Protein AF-A0A1M6A4P4-F1 (afdb_monomer)

Foldseek 3Di:
DDDDPPPDPDPVAFDADPDPPDRWTFHQDVVVVRFGATPPPRDTDD

pLDDT: mean 75.76, std 13.97, range [48.12, 90.06]

Mean predicted aligned error: 10.28 Å

Radius of gyration: 13.96 Å; Cα contacts (8 Å, |Δi|>4): 60; chains: 1; bounding box: 22×19×49 Å

Sequence (46 aa):
MEEKQTYREVMPGELPCEKPDCDGVMVVDPDNSYKLTCDKCGHIKE

Structure (mmCIF, N/CA/C/O backbone):
data_AF-A0A1M6A4P4-F1
#
_entry.id   AF-A0A1M6A4P4-F1
#
loop_
_atom_site.group_PDB
_atom_site.id
_atom_site.type_symbol
_atom_site.label_atom_id
_atom_site.label_alt_id
_atom_site.label_comp_id
_atom_site.label_asym_id
_atom_site.label_entity_id
_atom_site.label_seq_id
_atom_site.pdbx_PDB_ins_code
_atom_site.Cartn_x
_atom_site.Cartn_y
_atom_site.Cartn_z
_atom_site.occupancy
_atom_site.B_iso_or_equiv
_atom_site.auth_seq_id
_atom_site.auth_comp_id
_atom_site.auth_asym_id
_atom_site.auth_atom_id
_atom_site.pdbx_PDB_model_num
ATOM 1 N N . MET A 1 1 ? -4.992 -9.241 33.762 1.00 49.28 1 MET A N 1
ATOM 2 C CA . MET A 1 1 ? -4.476 -9.894 32.543 1.00 49.28 1 MET A CA 1
ATOM 3 C C . MET A 1 1 ? -4.605 -8.849 31.454 1.00 49.28 1 MET A C 1
ATOM 5 O O . MET A 1 1 ? -5.704 -8.645 30.971 1.00 49.28 1 MET A O 1
ATOM 9 N N . GLU A 1 2 ? -3.550 -8.069 31.222 1.00 52.97 2 GLU A N 1
ATOM 10 C CA . GLU A 1 2 ? -3.571 -6.951 30.270 1.00 52.97 2 GLU A CA 1
ATOM 11 C C . GLU A 1 2 ? -3.287 -7.461 28.856 1.00 52.97 2 GLU A C 1
ATOM 13 O O . GLU A 1 2 ? -2.374 -8.260 28.631 1.00 52.97 2 GLU A O 1
ATOM 18 N 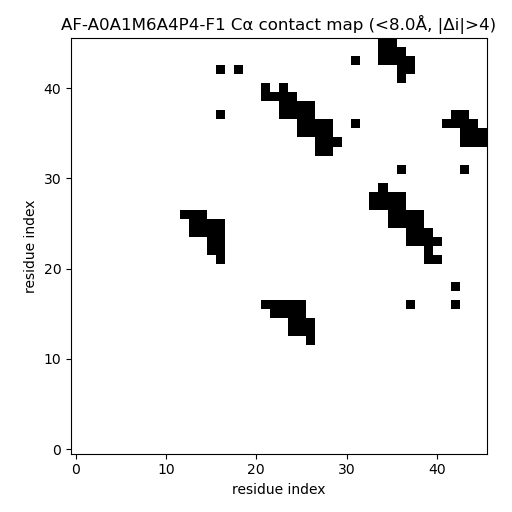N . GLU A 1 3 ? -4.139 -7.046 27.927 1.00 56.53 3 GLU A N 1
ATOM 19 C CA . GLU A 1 3 ? -4.198 -7.514 26.550 1.00 56.53 3 GLU A CA 1
ATOM 20 C C . GLU A 1 3 ? -2.966 -7.035 25.771 1.00 56.53 3 GLU A C 1
ATOM 22 O O . GLU A 1 3 ? -2.670 -5.843 25.683 1.00 56.53 3 GLU A O 1
ATOM 27 N N . LYS A 1 4 ? -2.209 -7.988 25.220 1.00 56.56 4 LYS A N 1
ATOM 28 C CA . LY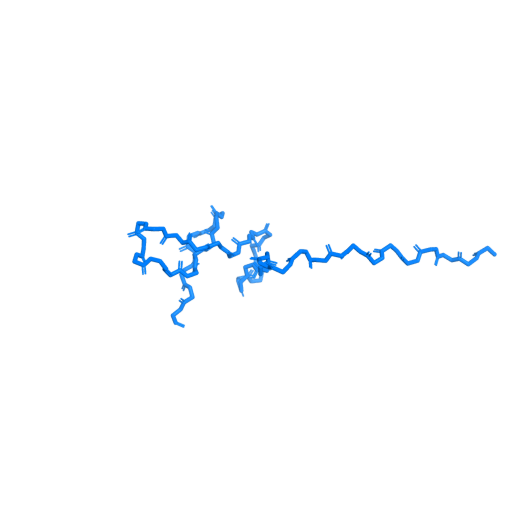S A 1 4 ? -1.020 -7.712 24.412 1.00 56.56 4 LYS A CA 1
ATOM 29 C C . LYS A 1 4 ? -1.462 -7.076 23.096 1.00 56.56 4 LYS A C 1
ATOM 31 O O . LYS A 1 4 ? -1.954 -7.771 22.213 1.00 56.56 4 LYS A O 1
ATOM 36 N N . GLN A 1 5 ? -1.264 -5.769 22.960 1.00 57.09 5 GLN A N 1
ATOM 37 C CA . GLN A 1 5 ? -1.404 -5.068 21.686 1.00 57.09 5 GLN A CA 1
ATOM 38 C C . GLN A 1 5 ? -0.345 -5.614 20.720 1.00 57.09 5 GLN A C 1
ATOM 40 O O . GLN A 1 5 ? 0.845 -5.330 20.853 1.00 57.09 5 GLN A O 1
ATOM 45 N N . THR A 1 6 ? -0.757 -6.455 19.774 1.00 55.62 6 THR A N 1
ATOM 46 C CA . THR A 1 6 ? 0.117 -6.963 18.714 1.00 55.62 6 THR A CA 1
ATOM 47 C C . THR A 1 6 ? 0.294 -5.865 17.672 1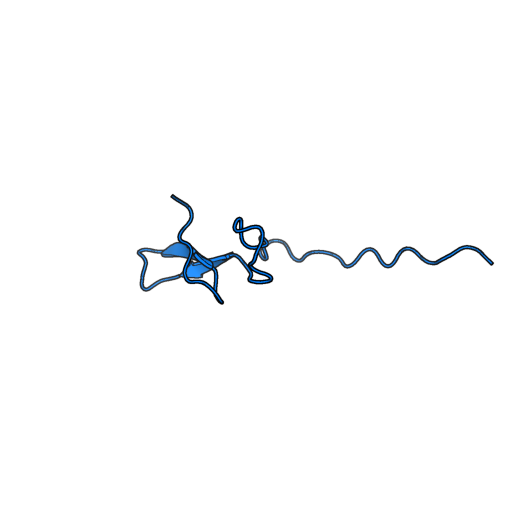.00 55.62 6 THR A C 1
ATOM 49 O O . THR A 1 6 ? -0.425 -5.818 16.674 1.00 55.62 6 THR A O 1
ATOM 52 N N . TYR A 1 7 ? 1.220 -4.943 17.930 1.00 59.44 7 TYR A N 1
ATOM 53 C CA . TYR A 1 7 ? 1.663 -3.972 16.935 1.00 59.44 7 TYR A CA 1
ATOM 54 C C . TYR A 1 7 ? 2.397 -4.753 15.838 1.00 59.44 7 TYR A C 1
ATOM 56 O O . TYR A 1 7 ? 3.552 -5.139 16.000 1.00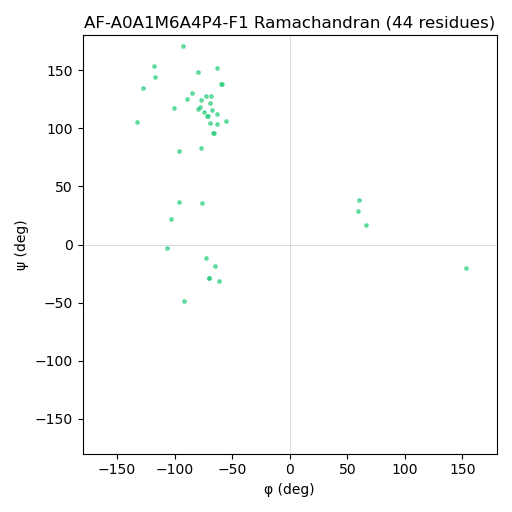 59.44 7 TYR A O 1
ATOM 64 N N . ARG A 1 8 ? 1.692 -5.096 14.755 1.00 62.59 8 ARG A N 1
ATOM 65 C CA . ARG A 1 8 ? 2.317 -5.696 13.577 1.00 62.59 8 ARG A CA 1
ATOM 66 C C . ARG A 1 8 ? 3.113 -4.585 12.903 1.00 62.59 8 ARG A C 1
ATOM 68 O O . ARG A 1 8 ? 2.526 -3.632 12.401 1.00 62.59 8 ARG A O 1
ATOM 75 N N . GLU A 1 9 ? 4.434 -4.692 12.955 1.00 53.22 9 GLU A N 1
ATOM 76 C CA . GLU A 1 9 ? 5.353 -3.798 12.257 1.00 53.22 9 GLU A CA 1
ATOM 77 C C . GLU A 1 9 ? 4.997 -3.813 10.765 1.00 53.22 9 GLU A C 1
ATOM 79 O O . GLU A 1 9 ? 5.184 -4.814 10.073 1.00 53.22 9 GLU A O 1
ATOM 84 N N . VAL A 1 10 ? 4.389 -2.727 10.287 1.00 55.09 10 VAL A N 1
ATOM 85 C CA . VAL A 1 10 ? 4.087 -2.543 8.868 1.00 55.09 10 VAL A CA 1
ATOM 86 C C . VAL A 1 10 ? 5.433 -2.313 8.196 1.00 55.09 10 VAL A C 1
ATOM 88 O O . VAL A 1 10 ? 6.101 -1.316 8.477 1.00 55.09 10 VAL A O 1
ATOM 91 N N . MET A 1 11 ? 5.885 -3.272 7.386 1.00 54.09 11 MET A N 1
ATOM 92 C CA . MET A 1 11 ? 7.146 -3.130 6.666 1.00 54.09 11 MET A CA 1
ATOM 93 C C . MET A 1 11 ? 7.069 -1.874 5.781 1.00 54.09 11 MET A C 1
ATOM 95 O O . MET A 1 11 ? 6.022 -1.619 5.177 1.00 54.09 11 MET A O 1
ATOM 99 N N . PRO A 1 12 ? 8.137 -1.057 5.715 1.00 48.12 12 PRO A N 1
ATOM 100 C CA . PRO A 1 12 ? 8.130 0.191 4.962 1.00 48.12 12 PRO A C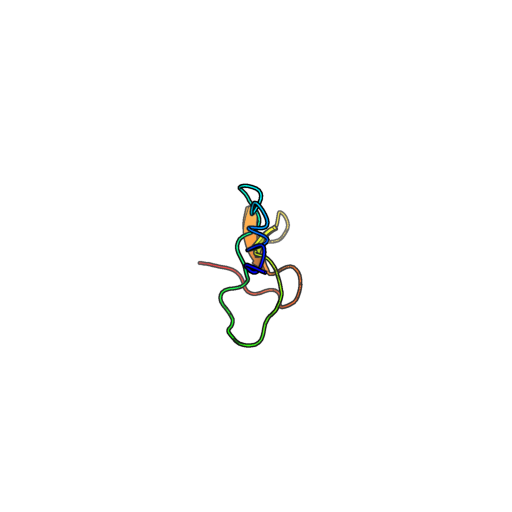A 1
ATOM 101 C C . PRO A 1 12 ? 7.989 -0.128 3.469 1.00 48.12 12 PRO A C 1
ATOM 103 O O . PRO A 1 12 ? 8.964 -0.456 2.801 1.00 48.12 12 PRO A O 1
ATOM 106 N N . GLY A 1 13 ? 6.757 -0.086 2.961 1.00 55.56 13 GLY A N 1
ATOM 107 C CA . GLY A 1 13 ? 6.452 -0.396 1.564 1.00 55.56 13 GLY A CA 1
ATOM 108 C C . GLY A 1 13 ? 5.041 -0.920 1.302 1.00 55.56 13 GLY A C 1
ATOM 109 O O . GLY A 1 13 ? 4.577 -0.805 0.174 1.00 55.56 13 GLY A O 1
ATOM 110 N N . GLU A 1 14 ? 4.332 -1.440 2.308 1.00 60.78 14 GLU A N 1
ATOM 111 C CA . GLU A 1 14 ? 2.967 -1.964 2.132 1.00 60.78 14 GLU A CA 1
ATOM 112 C C . GLU A 1 14 ? 1.933 -0.894 2.512 1.00 60.78 14 GLU A C 1
ATOM 114 O O . GLU A 1 14 ? 1.404 -0.869 3.624 1.00 60.78 14 GLU A O 1
ATOM 119 N N . LEU A 1 15 ? 1.668 0.041 1.595 1.00 76.31 15 LEU A N 1
ATOM 120 C CA . LEU A 1 15 ? 0.556 0.980 1.757 1.00 76.31 15 LEU A CA 1
ATOM 121 C C . LEU A 1 15 ? -0.762 0.224 1.537 1.00 76.31 15 LEU A C 1
ATOM 123 O O . LEU A 1 15 ? -0.901 -0.417 0.501 1.00 76.31 15 LEU A O 1
ATOM 127 N N . PRO A 1 16 ? -1.749 0.285 2.443 1.00 82.94 16 PRO A N 1
ATOM 128 C CA . PRO A 1 16 ? -3.068 -0.272 2.162 1.00 82.94 16 PRO A CA 1
ATOM 129 C C . PRO A 1 16 ? -3.718 0.470 0.987 1.00 82.94 16 PRO A C 1
ATOM 131 O O . PRO A 1 16 ? -3.432 1.645 0.740 1.00 82.94 16 PRO A O 1
ATOM 134 N N . CYS A 1 17 ? -4.585 -0.218 0.247 1.00 85.06 17 CYS A N 1
ATOM 135 C CA . CYS A 1 17 ? -5.336 0.392 -0.842 1.00 85.06 17 CYS A CA 1
ATOM 136 C C . CYS A 1 17 ? -6.199 1.5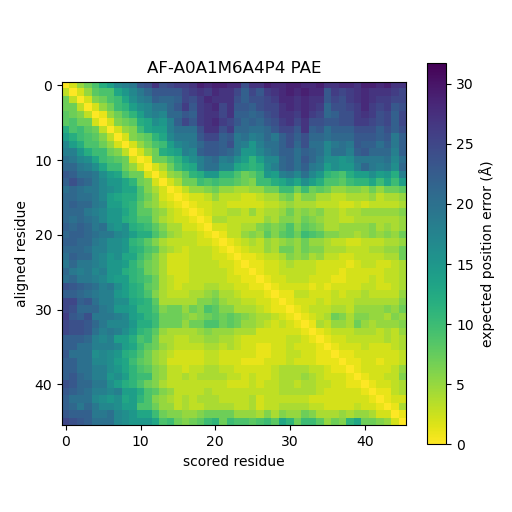53 -0.329 1.00 85.06 17 CYS A C 1
ATOM 138 O O . CYS A 1 17 ? -6.853 1.445 0.703 1.00 85.06 17 CYS A O 1
ATOM 140 N N . GLU A 1 18 ? -6.244 2.655 -1.079 1.00 83.19 18 GLU A N 1
ATOM 141 C CA . GLU A 1 18 ? -7.047 3.836 -0.726 1.00 83.19 18 GLU A CA 1
ATOM 142 C C . GLU A 1 18 ? -8.555 3.617 -0.924 1.00 83.19 18 GLU A C 1
ATOM 144 O O . GLU A 1 18 ? -9.368 4.418 -0.460 1.00 83.19 18 GLU A O 1
ATOM 149 N N . LYS A 1 19 ? -8.957 2.527 -1.592 1.00 85.06 19 LYS A N 1
ATOM 150 C CA . LYS A 1 19 ? -10.372 2.186 -1.731 1.00 85.06 19 LYS A CA 1
ATOM 151 C C . LYS A 1 19 ? -10.906 1.581 -0.425 1.00 85.06 19 LYS A C 1
ATOM 153 O O . LYS A 1 19 ? -10.400 0.544 -0.005 1.00 85.06 19 LYS A O 1
ATOM 158 N N . PRO A 1 20 ? -11.983 2.146 0.156 1.00 77.62 20 PRO A N 1
ATOM 159 C CA . PRO A 1 20 ? -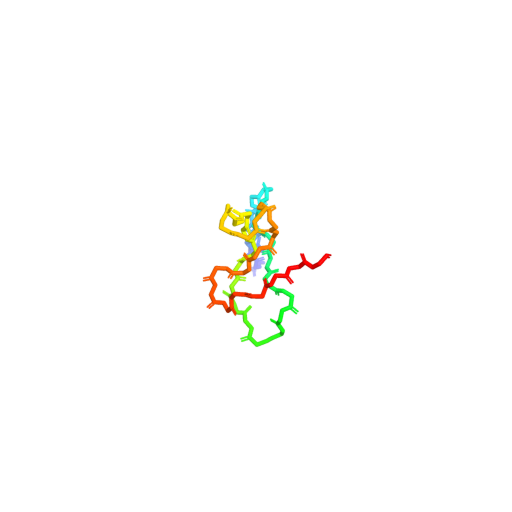12.545 1.688 1.431 1.00 77.62 20 PRO A CA 1
ATOM 160 C C . PRO A 1 20 ? -13.118 0.260 1.389 1.00 77.62 20 PRO A C 1
ATOM 162 O O . PRO A 1 20 ? -13.253 -0.362 2.433 1.00 77.62 20 PRO A O 1
ATOM 165 N N . ASP A 1 21 ? -13.401 -0.269 0.194 1.00 85.44 21 ASP A N 1
ATOM 166 C CA . ASP A 1 21 ? -13.880 -1.640 -0.054 1.00 85.44 21 ASP A CA 1
ATOM 167 C C . ASP A 1 21 ? -12.771 -2.574 -0.585 1.00 85.44 21 ASP A C 1
ATOM 169 O O . ASP A 1 21 ? -13.040 -3.567 -1.264 1.00 85.44 21 ASP A O 1
ATOM 173 N N . CYS A 1 22 ? -11.497 -2.241 -0.356 1.00 82.75 22 CYS A N 1
ATOM 174 C CA . CYS A 1 22 ? -10.381 -3.029 -0.865 1.00 82.75 22 CYS A CA 1
ATOM 175 C C . CYS A 1 22 ? -9.325 -3.311 0.209 1.00 82.75 22 CYS A C 1
ATOM 177 O O . CYS A 1 22 ? -8.467 -2.479 0.481 1.00 82.75 22 CYS A O 1
ATOM 179 N N . ASP A 1 23 ? -9.282 -4.551 0.703 1.00 84.94 23 ASP A N 1
ATOM 180 C CA . ASP A 1 23 ? -8.194 -5.090 1.542 1.00 84.94 23 ASP A CA 1
ATOM 181 C C . ASP A 1 23 ? -6.934 -5.442 0.727 1.00 84.94 23 ASP A C 1
ATOM 183 O O . ASP A 1 23 ? -6.300 -6.487 0.924 1.00 84.94 23 ASP A O 1
ATOM 187 N N . GLY A 1 24 ? -6.646 -4.643 -0.295 1.00 86.75 24 GLY A N 1
ATOM 188 C CA . GLY A 1 24 ? -5.455 -4.779 -1.125 1.00 86.75 24 GLY A CA 1
ATOM 189 C C . GLY A 1 24 ? -4.324 -3.909 -0.602 1.00 86.75 24 GLY A C 1
ATOM 190 O O . GLY A 1 24 ? -4.528 -3.048 0.256 1.00 86.75 24 GLY A O 1
ATOM 191 N N . VAL A 1 25 ? -3.143 -4.101 -1.166 1.00 86.88 25 VAL A N 1
ATOM 192 C CA . VAL A 1 25 ? -1.974 -3.265 -0.903 1.00 86.88 25 VAL A CA 1
ATOM 193 C C . VAL A 1 25 ? -1.547 -2.566 -2.185 1.00 86.88 25 VAL A C 1
ATOM 195 O O . VAL A 1 25 ? -1.676 -3.087 -3.290 1.00 86.88 25 VAL A O 1
ATOM 198 N N . MET A 1 26 ? -1.087 -1.335 -2.041 1.00 86.81 26 MET A N 1
ATOM 199 C CA . MET A 1 26 ? -0.511 -0.526 -3.096 1.00 86.81 26 MET A CA 1
ATOM 200 C C . MET A 1 26 ? 0.934 -0.970 -3.293 1.00 86.81 26 MET A C 1
ATOM 202 O O . MET A 1 26 ? 1.761 -0.834 -2.392 1.00 86.81 26 MET A O 1
ATOM 206 N N . VAL A 1 27 ? 1.230 -1.485 -4.479 1.00 87.00 27 VAL A N 1
ATOM 207 C CA . VAL A 1 27 ? 2.564 -1.916 -4.898 1.00 87.00 27 VAL A CA 1
ATOM 208 C C . VAL A 1 27 ? 3.015 -1.082 -6.089 1.00 87.00 27 VAL A C 1
ATOM 210 O O . VAL A 1 27 ? 2.198 -0.545 -6.830 1.00 87.00 27 VAL A O 1
ATOM 213 N N . VAL A 1 28 ? 4.322 -0.924 -6.277 1.00 86.00 28 VAL A N 1
ATOM 214 C CA . VAL A 1 28 ? 4.843 -0.251 -7.473 1.00 86.00 28 VAL A CA 1
ATOM 215 C C . VAL A 1 28 ? 4.695 -1.198 -8.655 1.00 86.00 28 VAL A C 1
ATOM 217 O O . VAL A 1 28 ? 5.348 -2.240 -8.698 1.00 86.00 28 VAL A O 1
ATOM 220 N N . ASP A 1 29 ? 3.843 -0.829 -9.603 1.00 85.81 29 ASP A N 1
ATOM 221 C CA . ASP A 1 29 ? 3.505 -1.671 -10.741 1.00 85.81 29 ASP A CA 1
ATOM 222 C C . ASP A 1 29 ? 4.289 -1.232 -11.993 1.00 85.81 29 ASP A C 1
ATOM 224 O O . ASP A 1 29 ? 4.161 -0.081 -12.433 1.00 85.81 29 ASP A O 1
ATOM 228 N N . PRO A 1 30 ? 5.153 -2.102 -12.551 1.00 84.88 30 PRO A N 1
ATOM 229 C CA . PRO A 1 30 ? 5.998 -1.753 -13.690 1.00 84.88 30 PRO A CA 1
ATOM 230 C C . PRO A 1 30 ? 5.201 -1.584 -14.990 1.00 84.88 30 PRO A C 1
ATOM 232 O O . PRO A 1 30 ? 5.596 -0.776 -15.832 1.00 84.88 30 PRO A O 1
ATOM 235 N N . ASP A 1 31 ? 4.069 -2.274 -15.141 1.00 86.19 31 ASP A N 1
ATOM 236 C CA . ASP A 1 31 ? 3.196 -2.161 -16.313 1.00 86.19 31 ASP A CA 1
ATOM 237 C C . ASP A 1 31 ? 2.472 -0.804 -16.345 1.00 86.19 31 ASP A C 1
ATOM 239 O O . ASP A 1 31 ? 2.227 -0.236 -17.412 1.00 86.19 31 ASP A O 1
ATOM 243 N N . ASN A 1 32 ? 2.232 -0.211 -15.174 1.00 80.88 32 ASN A N 1
ATOM 244 C CA . ASN A 1 32 ? 1.631 1.111 -15.014 1.00 80.88 32 ASN A CA 1
ATOM 245 C C . ASN A 1 32 ? 2.664 2.233 -14.833 1.00 80.88 32 ASN A C 1
ATOM 247 O O . ASN A 1 32 ? 2.418 3.199 -14.112 1.00 80.88 32 ASN A O 1
ATOM 251 N N . SER A 1 33 ? 3.814 2.153 -15.512 1.00 85.62 33 SER A N 1
ATOM 252 C CA . SER A 1 33 ? 4.874 3.180 -15.450 1.00 85.62 33 SER A CA 1
ATOM 253 C C . SER A 1 33 ? 5.448 3.395 -14.041 1.00 85.62 33 SER A C 1
ATOM 255 O O . SER A 1 33 ? 5.740 4.530 -13.664 1.00 85.62 33 SER A O 1
ATOM 257 N N . TYR A 1 34 ? 5.609 2.322 -13.258 1.00 84.38 34 TYR A N 1
ATOM 258 C CA . TYR A 1 34 ? 6.073 2.373 -11.863 1.00 84.38 34 TYR A CA 1
ATOM 259 C C . TYR A 1 34 ? 5.171 3.214 -10.946 1.00 84.38 34 TYR A C 1
ATOM 261 O O . TYR A 1 34 ? 5.629 3.789 -9.956 1.00 84.38 34 TYR A O 1
ATOM 269 N N . LYS A 1 35 ? 3.874 3.288 -11.257 1.00 85.25 35 LYS A N 1
ATOM 270 C CA . LYS A 1 35 ? 2.887 3.915 -10.377 1.00 85.25 35 LYS A CA 1
ATOM 271 C C . LYS A 1 35 ? 2.482 2.964 -9.258 1.00 85.25 35 LYS A C 1
ATOM 273 O O . LYS A 1 35 ? 2.429 1.746 -9.441 1.00 85.25 35 LYS A O 1
ATOM 278 N N . LEU A 1 36 ? 2.158 3.537 -8.101 1.00 86.75 36 LEU A N 1
ATOM 279 C CA . LEU A 1 36 ? 1.539 2.803 -7.003 1.00 86.75 36 LEU A CA 1
ATOM 280 C C . LEU A 1 36 ? 0.172 2.307 -7.466 1.00 86.75 36 LEU A C 1
ATOM 282 O O . LEU A 1 36 ? -0.735 3.102 -7.690 1.00 86.75 36 LEU A O 1
ATOM 286 N N . THR A 1 37 ? 0.035 0.998 -7.602 1.00 87.50 37 THR A N 1
ATOM 287 C CA . THR A 1 37 ? -1.173 0.333 -8.073 1.00 87.50 37 THR A CA 1
ATOM 288 C C . THR A 1 37 ? -1.570 -0.734 -7.070 1.00 87.50 37 THR A C 1
ATOM 290 O O . THR A 1 37 ? -0.730 -1.474 -6.566 1.00 87.50 37 THR A O 1
ATOM 293 N N . CYS A 1 38 ? -2.852 -0.803 -6.734 1.00 90.06 38 CYS A N 1
ATOM 294 C CA . CYS A 1 38 ? -3.352 -1.837 -5.845 1.00 90.06 38 CYS A CA 1
ATOM 295 C C . CYS A 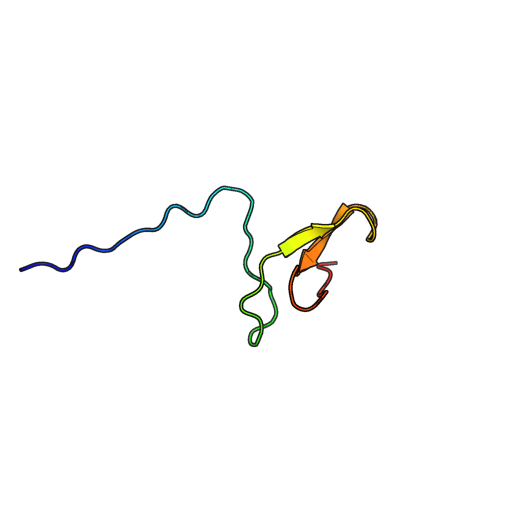1 38 ? -3.284 -3.216 -6.510 1.00 90.06 38 CYS A C 1
ATOM 297 O O . CYS A 1 38 ? -3.872 -3.400 -7.577 1.00 90.06 38 CYS A O 1
ATOM 299 N N . ASP A 1 39 ? -2.675 -4.189 -5.831 1.00 87.31 39 ASP A N 1
ATOM 300 C CA . ASP A 1 39 ? -2.526 -5.569 -6.313 1.00 87.31 39 ASP A CA 1
ATOM 301 C C . ASP A 1 39 ? -3.872 -6.279 -6.553 1.00 87.31 39 ASP A C 1
ATOM 303 O O . ASP A 1 39 ? -3.993 -7.107 -7.454 1.00 87.31 39 ASP A O 1
ATOM 307 N N . LYS A 1 40 ? -4.906 -5.937 -5.770 1.00 88.00 40 LYS A N 1
ATOM 308 C CA . LYS A 1 40 ? -6.224 -6.586 -5.848 1.00 88.00 40 LYS A CA 1
ATOM 309 C C . LYS A 1 40 ? -7.206 -5.903 -6.784 1.00 88.00 40 LYS A C 1
ATOM 311 O O . LYS A 1 40 ? -7.889 -6.574 -7.551 1.00 88.00 40 LYS A O 1
ATOM 316 N N . CYS A 1 41 ? -7.354 -4.583 -6.669 1.00 88.44 41 CYS A N 1
ATOM 317 C CA . CYS A 1 41 ? -8.401 -3.852 -7.389 1.00 88.44 41 CYS A CA 1
ATOM 318 C C . CYS A 1 41 ? -7.884 -3.021 -8.568 1.00 88.44 41 CYS A C 1
ATOM 320 O O . CYS A 1 41 ? -8.691 -2.371 -9.236 1.00 88.44 41 CYS A O 1
ATOM 322 N N . GLY A 1 42 ? -6.565 -2.988 -8.795 1.00 86.56 42 GLY A N 1
ATOM 323 C CA . GLY A 1 42 ? -5.945 -2.219 -9.875 1.00 86.56 42 GLY A CA 1
ATOM 324 C C . GLY A 1 42 ? -6.083 -0.702 -9.721 1.00 86.56 42 GLY A C 1
ATOM 325 O O . GLY A 1 42 ? -5.949 0.031 -10.695 1.00 86.56 42 GLY A O 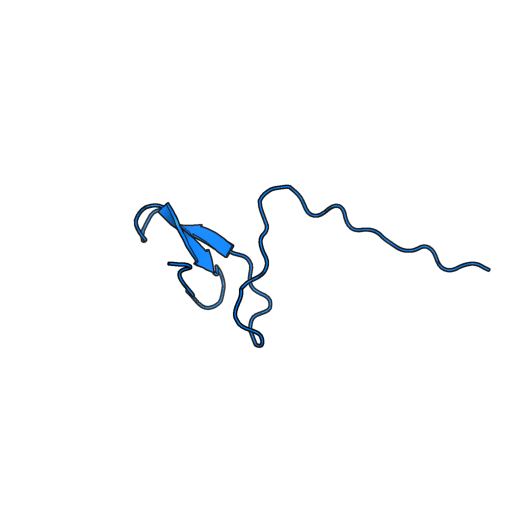1
ATOM 326 N N . HIS A 1 43 ? -6.409 -0.203 -8.524 1.00 88.44 43 HIS A N 1
ATOM 327 C CA . HIS A 1 43 ? -6.472 1.235 -8.275 1.00 88.44 43 HIS A CA 1
ATOM 328 C C . HIS A 1 43 ? -5.073 1.841 -8.360 1.00 88.44 43 HIS A C 1
ATOM 330 O O . HIS A 1 43 ? -4.216 1.509 -7.548 1.00 88.44 43 HIS A O 1
ATOM 336 N N . ILE A 1 44 ? -4.865 2.723 -9.332 1.00 87.00 44 ILE A N 1
ATOM 337 C CA . ILE A 1 44 ? -3.625 3.472 -9.508 1.00 87.00 44 ILE A CA 1
ATOM 338 C C . ILE A 1 44 ? -3.744 4.767 -8.708 1.00 87.00 44 ILE A C 1
ATOM 340 O O . ILE A 1 44 ? -4.690 5.529 -8.911 1.00 87.00 44 ILE A O 1
ATOM 344 N N . LYS A 1 45 ? -2.786 5.011 -7.818 1.00 76.69 45 LYS A N 1
ATOM 345 C CA . LYS A 1 45 ? -2.626 6.292 -7.136 1.00 76.69 45 LYS A CA 1
ATOM 346 C C . LYS A 1 45 ? -1.967 7.271 -8.102 1.00 76.69 45 LYS A C 1
ATOM 348 O O . LYS A 1 45 ? -0.871 6.997 -8.598 1.00 76.69 45 LYS A O 1
ATOM 353 N N . GLU A 1 46 ? -2.680 8.350 -8.417 1.00 71.44 46 GLU A N 1
ATOM 354 C CA . GLU A 1 46 ? -2.196 9.451 -9.265 1.00 71.44 46 GLU A CA 1
ATOM 355 C C . GLU A 1 46 ? -1.172 10.337 -8.553 1.00 71.44 46 GLU A C 1
ATOM 357 O O . GLU A 1 46 ? -1.319 10.573 -7.330 1.00 71.44 46 GLU A O 1
#

Secondary structure (DSSP, 8-state):
-----------TT-EEPSSTT---EEEEETTTTTEEEETTT-PBP-

Solvent-accessible surface area (backbone atoms only — not comparable to full-atom values): 3061 Å² total; per-residue (Å²): 137,82,82,80,78,80,78,74,81,75,62,96,70,71,43,67,33,91,50,94,91,39,101,28,38,29,38,73,30,71,92,63,78,58,30,41,24,16,78,70,79,63,53,64,61,129